Protein AF-A0A3B6IQQ0-F1 (afdb_monomer_lite)

Radius of gyration: 14.76 Å; chains: 1; bounding box: 40×32×35 Å

Structure (mmCIF, N/CA/C/O backbone):
data_AF-A0A3B6IQQ0-F1
#
_entry.id   AF-A0A3B6IQQ0-F1
#
loop_
_atom_site.group_PDB
_atom_site.id
_atom_site.type_symbol
_atom_site.label_atom_id
_atom_site.label_alt_id
_atom_site.label_comp_id
_atom_site.label_asym_id
_atom_site.label_entity_id
_atom_site.label_seq_id
_atom_site.pdbx_PDB_ins_code
_atom_site.Cartn_x
_atom_site.Cartn_y
_atom_site.Cartn_z
_atom_site.occupancy
_atom_site.B_iso_or_equiv
_atom_site.auth_seq_id
_atom_site.auth_comp_id
_atom_site.auth_asym_id
_atom_site.auth_atom_id
_atom_site.pdbx_PDB_model_num
ATOM 1 N N . MET A 1 1 ? -1.168 19.029 -3.832 1.00 46.53 1 MET A N 1
ATOM 2 C CA . MET A 1 1 ? -1.118 17.600 -4.195 1.00 46.53 1 MET A CA 1
ATOM 3 C C . MET A 1 1 ? 0.041 17.045 -3.409 1.00 46.53 1 MET A C 1
ATOM 5 O O . MET A 1 1 ? 1.173 17.385 -3.728 1.00 46.53 1 MET A O 1
ATOM 9 N N . ASP A 1 2 ? -0.247 16.342 -2.320 1.00 59.22 2 ASP A N 1
ATOM 10 C CA . ASP A 1 2 ? 0.800 15.858 -1.425 1.00 59.22 2 ASP A CA 1
ATOM 11 C C . ASP A 1 2 ? 1.405 14.587 -2.019 1.00 59.22 2 ASP A C 1
ATOM 13 O O . ASP A 1 2 ? 0.694 13.655 -2.404 1.00 59.22 2 ASP A O 1
ATOM 17 N N . LEU A 1 3 ? 2.726 14.596 -2.176 1.00 66.06 3 LEU A N 1
ATOM 18 C CA . LEU A 1 3 ? 3.500 13.512 -2.769 1.00 66.06 3 LEU A CA 1
ATOM 19 C C . LEU A 1 3 ? 4.345 12.862 -1.678 1.00 66.06 3 LEU A C 1
ATOM 21 O O . LEU A 1 3 ? 4.943 13.556 -0.854 1.00 66.06 3 LEU A O 1
ATOM 25 N N . ARG A 1 4 ? 4.430 11.530 -1.693 1.00 68.38 4 ARG A N 1
ATOM 26 C CA . ARG A 1 4 ? 5.369 10.789 -0.848 1.00 68.38 4 ARG A CA 1
ATOM 27 C C . ARG A 1 4 ? 6.617 10.470 -1.654 1.00 68.38 4 ARG A C 1
ATOM 29 O O . ARG A 1 4 ? 6.537 9.825 -2.698 1.00 68.38 4 ARG A O 1
ATOM 36 N N . PHE A 1 5 ? 7.765 10.878 -1.128 1.00 65.44 5 PHE A N 1
ATOM 37 C CA . PHE A 1 5 ? 9.070 10.535 -1.675 1.00 65.44 5 PHE A CA 1
ATOM 38 C C . PHE A 1 5 ? 9.649 9.367 -0.894 1.00 65.44 5 PHE A C 1
ATOM 40 O O . PHE A 1 5 ? 9.764 9.429 0.331 1.00 65.44 5 PHE A O 1
ATOM 47 N N . LEU A 1 6 ? 10.038 8.313 -1.601 1.00 61.53 6 LEU A N 1
ATOM 48 C CA . LEU A 1 6 ? 10.853 7.257 -1.026 1.00 61.53 6 LEU A CA 1
ATOM 49 C C . LEU A 1 6 ? 12.193 7.235 -1.743 1.00 61.53 6 LEU A C 1
ATOM 51 O O . LEU A 1 6 ? 12.265 6.972 -2.946 1.00 61.53 6 LEU A O 1
ATOM 55 N N . SER A 1 7 ? 13.254 7.538 -0.994 1.00 53.59 7 SER A N 1
ATOM 56 C CA . SER A 1 7 ? 14.614 7.270 -1.446 1.00 53.59 7 SER A CA 1
ATOM 57 C C . SER A 1 7 ? 14.829 5.765 -1.360 1.00 53.59 7 SER A C 1
ATOM 59 O O . SER A 1 7 ? 14.761 5.168 -0.285 1.00 53.59 7 SER A O 1
ATOM 61 N N . TYR A 1 8 ? 15.036 5.146 -2.515 1.00 58.50 8 TYR A N 1
ATOM 62 C CA . TYR A 1 8 ? 15.423 3.751 -2.608 1.00 58.50 8 TYR A CA 1
ATOM 63 C C . TYR A 1 8 ? 16.684 3.669 -3.452 1.00 58.50 8 TYR A C 1
ATOM 65 O O . TYR A 1 8 ? 16.770 4.275 -4.520 1.00 58.50 8 TYR A O 1
ATOM 73 N N . HIS A 1 9 ? 17.591 2.776 -3.064 1.00 60.19 9 HIS A N 1
ATOM 74 C CA . HIS A 1 9 ? 18.460 2.133 -4.037 1.00 60.19 9 HIS A CA 1
ATOM 75 C C . HIS A 1 9 ? 17.586 1.271 -4.952 1.00 60.19 9 HIS A C 1
ATOM 77 O O . HIS A 1 9 ? 17.312 0.110 -4.652 1.00 60.19 9 HIS A O 1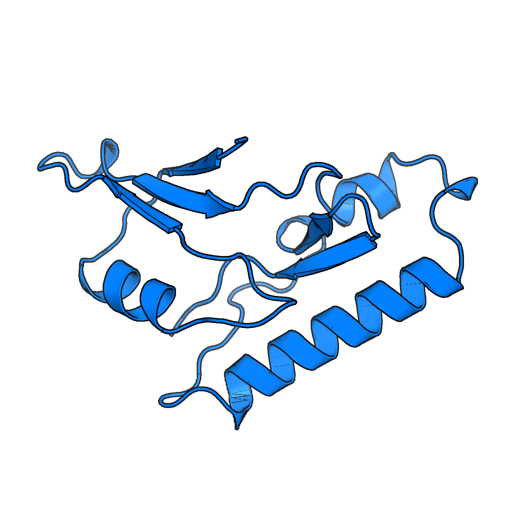
ATOM 83 N N . TYR A 1 10 ? 17.071 1.851 -6.036 1.00 68.88 10 TYR A N 1
ATOM 84 C CA . TYR A 1 10 ? 16.247 1.113 -6.985 1.00 68.88 10 TYR A CA 1
ATOM 85 C C . TYR A 1 10 ? 17.007 0.834 -8.288 1.00 68.88 10 TYR A C 1
ATOM 87 O O . TYR A 1 10 ? 17.719 1.684 -8.841 1.00 68.88 10 TYR A O 1
ATOM 95 N N . SER A 1 11 ? 16.855 -0.396 -8.778 1.00 70.50 11 SER A N 1
ATOM 96 C CA . SER A 1 11 ? 17.284 -0.787 -10.118 1.00 70.50 11 SER A CA 1
ATOM 97 C C . SER A 1 11 ? 1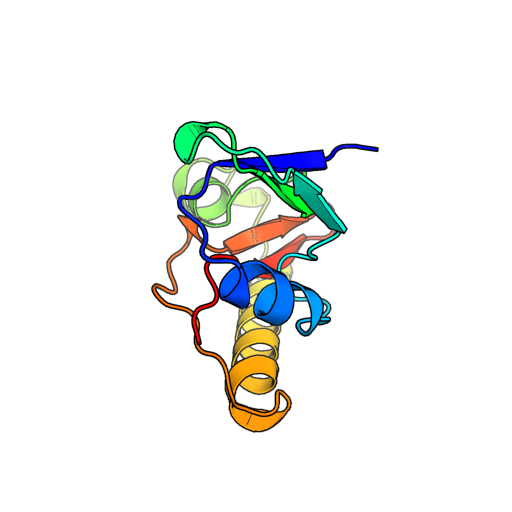6.296 -0.237 -11.158 1.00 70.50 11 SER A C 1
ATOM 99 O O . SER A 1 11 ? 15.123 -0.038 -10.836 1.00 70.50 11 SER A O 1
ATOM 101 N N . PRO A 1 12 ? 16.704 -0.023 -12.421 1.00 73.25 12 PRO A N 1
ATOM 102 C CA . PRO A 1 12 ? 15.776 0.382 -13.481 1.00 73.25 12 PRO A CA 1
ATOM 103 C C . PRO A 1 12 ? 14.558 -0.547 -13.627 1.00 73.25 12 PRO A C 1
ATOM 105 O O . PRO A 1 12 ? 13.473 -0.081 -13.963 1.00 73.25 12 PRO A O 1
ATOM 108 N N . LEU A 1 13 ? 14.720 -1.841 -13.322 1.00 81.50 13 LEU A N 1
ATOM 109 C CA . LEU A 1 13 ? 13.633 -2.825 -13.337 1.00 81.50 13 LEU A CA 1
ATOM 110 C C . LEU A 1 13 ? 12.546 -2.502 -12.304 1.00 81.50 13 LEU A C 1
ATOM 112 O O . LEU A 1 13 ? 11.367 -2.581 -12.629 1.00 81.50 13 LEU A O 1
ATOM 116 N N . LYS A 1 14 ? 12.925 -2.014 -11.114 1.00 84.88 14 LYS A N 1
ATOM 117 C CA . LYS A 1 14 ? 11.966 -1.650 -10.060 1.00 84.88 14 LYS A CA 1
ATOM 118 C C . LYS A 1 14 ? 11.005 -0.538 -10.498 1.00 84.88 14 LYS A C 1
ATOM 120 O O . LYS A 1 14 ? 9.846 -0.567 -10.109 1.00 84.88 14 LYS A O 1
ATOM 125 N N . VAL A 1 15 ? 11.437 0.410 -11.336 1.00 88.31 15 VAL A N 1
ATOM 126 C CA . VAL A 1 15 ? 10.538 1.447 -11.890 1.00 88.31 15 VAL A CA 1
ATOM 127 C C . VAL A 1 15 ? 9.485 0.822 -12.803 1.00 88.31 15 VAL A C 1
ATOM 129 O O . VAL A 1 15 ? 8.302 1.135 -12.689 1.00 88.31 15 VAL A O 1
ATOM 132 N N . ILE A 1 16 ? 9.914 -0.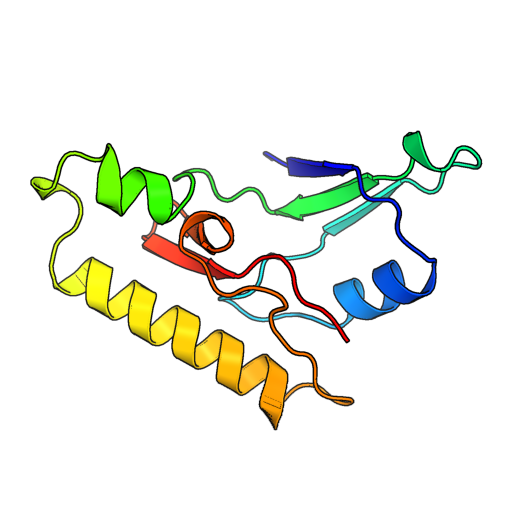076 -13.695 1.00 88.69 16 ILE A N 1
ATOM 133 C CA . ILE A 1 16 ? 9.021 -0.775 -14.627 1.00 88.69 16 ILE A CA 1
ATOM 134 C C . ILE A 1 16 ? 8.012 -1.616 -13.845 1.00 88.69 16 ILE A C 1
ATOM 136 O O . ILE A 1 16 ? 6.829 -1.599 -14.166 1.00 88.69 16 ILE A O 1
ATOM 140 N N . ASP A 1 17 ? 8.460 -2.307 -12.803 1.00 90.19 17 ASP A N 1
ATOM 141 C CA . ASP A 1 17 ? 7.599 -3.122 -11.954 1.00 90.19 17 ASP A CA 1
ATOM 142 C C . ASP A 1 17 ? 6.550 -2.292 -11.213 1.00 90.19 17 ASP A C 1
ATOM 144 O O . ASP A 1 17 ? 5.361 -2.593 -11.304 1.00 90.19 17 ASP A O 1
ATOM 148 N N . MET A 1 18 ? 6.956 -1.196 -10.566 1.00 90.62 18 MET A N 1
ATOM 149 C CA . MET A 1 18 ? 6.023 -0.309 -9.861 1.00 90.62 18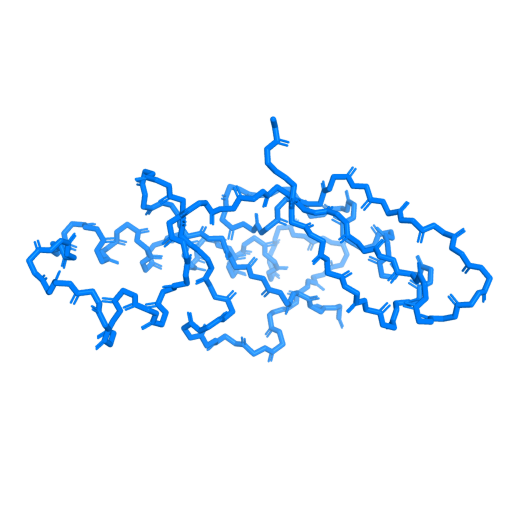 MET A CA 1
ATOM 150 C C . MET A 1 18 ? 4.996 0.325 -10.806 1.00 90.62 18 MET A C 1
ATOM 152 O O . MET A 1 18 ? 3.823 0.425 -10.455 1.00 90.62 18 MET A O 1
ATOM 156 N N . ALA A 1 19 ? 5.396 0.684 -12.030 1.00 90.94 19 ALA A N 1
ATOM 157 C CA . ALA A 1 19 ? 4.495 1.255 -13.033 1.00 90.94 19 ALA A CA 1
ATOM 158 C C . ALA A 1 19 ? 3.394 0.285 -13.505 1.00 90.94 19 ALA A C 1
ATOM 160 O O . ALA A 1 19 ? 2.398 0.714 -14.087 1.00 90.94 19 ALA A O 1
ATOM 161 N N . ARG A 1 20 ? 3.559 -1.022 -13.272 1.00 91.62 20 ARG A N 1
ATOM 162 C CA . ARG A 1 20 ? 2.592 -2.056 -13.675 1.00 91.62 20 ARG A CA 1
ATOM 163 C C . ARG A 1 20 ? 1.539 -2.326 -12.607 1.00 91.62 20 ARG A C 1
ATOM 165 O O . ARG A 1 20 ? 0.507 -2.920 -12.917 1.00 91.62 20 ARG A O 1
ATOM 172 N N . LEU A 1 21 ? 1.793 -1.907 -11.370 1.00 92.88 21 LEU A N 1
ATOM 173 C CA . LEU A 1 21 ? 0.891 -2.108 -10.247 1.00 92.88 21 LEU A CA 1
ATOM 174 C C . LEU A 1 21 ? -0.146 -0.987 -10.206 1.00 92.88 21 LEU A C 1
ATOM 176 O O . LEU A 1 21 ? 0.171 0.179 -9.988 1.00 92.88 21 LEU A O 1
ATOM 180 N N . ASN A 1 22 ? -1.413 -1.350 -10.387 1.00 92.81 22 ASN A N 1
ATOM 181 C CA . ASN A 1 22 ? -2.531 -0.421 -10.295 1.00 92.81 22 ASN A CA 1
ATOM 182 C C . ASN A 1 22 ? -3.714 -1.103 -9.603 1.00 92.81 22 ASN A C 1
ATOM 184 O O . ASN A 1 22 ? -4.494 -1.815 -10.233 1.00 92.81 22 ASN A O 1
ATOM 188 N N . HIS A 1 23 ? -3.825 -0.897 -8.292 1.00 96.00 23 HIS A N 1
ATOM 189 C CA . HIS A 1 23 ? -4.886 -1.466 -7.470 1.00 96.00 23 HIS A CA 1
ATOM 190 C C . HIS A 1 23 ? -5.246 -0.511 -6.326 1.00 96.00 23 HIS A C 1
ATOM 192 O O . HIS A 1 23 ? -4.375 0.145 -5.756 1.00 96.00 23 HIS A O 1
ATOM 198 N N . GLU A 1 24 ? -6.527 -0.459 -5.946 1.00 95.56 24 GLU A N 1
ATOM 199 C CA . GLU A 1 24 ? -7.030 0.466 -4.917 1.00 95.56 24 GLU A CA 1
ATOM 200 C C . GLU A 1 24 ? -6.321 0.311 -3.559 1.00 95.56 24 GLU A C 1
ATOM 202 O O . GLU A 1 24 ? -6.169 1.292 -2.835 1.00 95.56 24 GLU A O 1
ATOM 207 N N . ASN A 1 25 ? -5.836 -0.894 -3.243 1.00 96.44 25 ASN A N 1
ATOM 208 C CA . ASN A 1 25 ? -5.156 -1.226 -1.987 1.00 96.44 25 ASN A CA 1
ATOM 209 C C . ASN A 1 25 ? -3.626 -1.378 -2.086 1.00 96.44 25 ASN A C 1
ATOM 211 O O . ASN A 1 25 ? -3.005 -1.906 -1.164 1.00 96.44 25 ASN A O 1
ATOM 215 N N . ILE A 1 26 ? -3.017 -0.938 -3.188 1.00 94.56 26 ILE A N 1
ATOM 216 C CA . ILE A 1 26 ? -1.557 -0.854 -3.357 1.00 94.56 26 ILE A CA 1
ATOM 217 C C . ILE A 1 26 ? -1.156 0.625 -3.407 1.00 94.56 26 ILE A C 1
ATOM 219 O O . ILE A 1 26 ? -1.915 1.460 -3.910 1.00 94.56 26 ILE A O 1
ATOM 223 N N . ALA A 1 27 ? 0.013 0.965 -2.859 1.00 92.50 27 ALA A N 1
ATOM 224 C CA . ALA A 1 27 ? 0.584 2.302 -2.986 1.00 92.50 27 ALA A CA 1
ATOM 225 C C . ALA A 1 27 ? 0.742 2.675 -4.470 1.00 92.50 27 ALA A C 1
ATOM 227 O O . ALA A 1 27 ? 1.396 1.974 -5.240 1.00 92.50 27 ALA A O 1
ATOM 228 N N . LYS A 1 28 ? 0.112 3.777 -4.886 1.00 91.62 28 LYS A N 1
ATOM 229 C CA . LYS A 1 28 ? 0.072 4.168 -6.295 1.00 91.62 28 LYS A CA 1
ATOM 230 C C . LYS A 1 28 ? 1.366 4.872 -6.680 1.00 91.62 28 LYS A C 1
ATOM 232 O O . LYS A 1 28 ? 1.626 5.977 -6.208 1.00 91.62 28 LYS A O 1
ATOM 237 N N . PHE A 1 29 ? 2.154 4.234 -7.538 1.00 92.38 29 PHE A N 1
ATOM 238 C CA . PHE A 1 29 ? 3.323 4.847 -8.159 1.00 92.38 29 PHE A CA 1
ATOM 239 C C . PHE A 1 29 ? 2.889 5.987 -9.092 1.00 92.38 29 PHE A C 1
ATOM 241 O O . PHE A 1 29 ? 1.937 5.837 -9.860 1.00 92.38 29 PHE A O 1
ATOM 248 N N . LEU A 1 30 ? 3.568 7.129 -8.997 1.00 92.19 30 LEU A N 1
ATOM 249 C CA . LEU A 1 30 ? 3.282 8.325 -9.791 1.00 92.19 30 LEU A CA 1
ATOM 250 C C . LEU A 1 30 ? 4.435 8.655 -10.732 1.00 92.19 30 LEU A C 1
ATOM 252 O O . LEU A 1 30 ? 4.203 8.867 -11.919 1.00 92.19 30 LEU A O 1
ATOM 256 N N . ASP A 1 31 ? 5.658 8.709 -10.203 1.00 91.00 31 ASP A N 1
ATOM 257 C CA . ASP A 1 31 ? 6.834 9.118 -10.970 1.00 91.00 31 ASP A CA 1
ATOM 258 C C . ASP A 1 31 ? 8.140 8.666 -10.299 1.00 91.00 31 ASP A C 1
ATOM 260 O O . ASP A 1 31 ? 8.144 8.092 -9.209 1.00 91.00 31 ASP A O 1
ATOM 264 N N . TYR A 1 32 ? 9.273 8.934 -10.937 1.00 91.06 32 TYR A N 1
ATOM 265 C CA . TYR A 1 32 ? 10.601 8.631 -10.433 1.00 91.06 32 TYR A CA 1
ATOM 266 C C . TYR A 1 32 ? 11.615 9.707 -10.838 1.00 91.06 32 TYR A C 1
ATOM 268 O O . TYR A 1 32 ? 11.601 10.234 -11.946 1.00 91.06 32 TYR A O 1
ATOM 276 N N . CYS A 1 33 ? 12.560 9.991 -9.945 1.00 87.69 33 CYS A N 1
ATOM 277 C CA . CYS A 1 33 ? 13.716 10.829 -10.246 1.00 87.69 33 CYS A CA 1
ATOM 278 C C . CYS A 1 33 ? 14.896 9.948 -10.658 1.00 87.69 33 CYS A C 1
ATOM 280 O O . CYS A 1 33 ? 15.388 9.153 -9.846 1.00 87.69 33 CYS A O 1
ATOM 282 N N . ARG A 1 34 ? 15.349 10.088 -11.910 1.00 81.56 34 ARG A N 1
ATOM 283 C CA . ARG A 1 34 ? 16.496 9.360 -12.465 1.00 81.56 34 ARG A CA 1
ATOM 284 C C . ARG A 1 34 ? 17.764 10.198 -12.339 1.00 81.56 34 ARG A C 1
ATOM 286 O O . ARG A 1 34 ? 18.118 10.912 -13.269 1.00 81.56 34 ARG A O 1
ATOM 293 N N . GLU A 1 35 ? 18.462 10.034 -11.223 1.00 81.69 35 GLU A N 1
ATOM 294 C CA . GLU A 1 35 ? 19.802 10.589 -11.043 1.00 81.69 35 GLU A CA 1
ATOM 295 C C . GLU A 1 35 ? 20.917 9.550 -11.198 1.00 81.69 35 GLU A C 1
ATOM 297 O O . GLU A 1 35 ? 20.730 8.334 -11.019 1.00 81.69 35 GLU A O 1
ATOM 302 N N . SER A 1 36 ? 22.084 10.064 -11.588 1.00 77.88 36 SER A N 1
ATOM 303 C CA . SER A 1 36 ? 23.314 9.283 -11.764 1.00 77.88 36 SER A CA 1
ATOM 304 C C . SER A 1 36 ? 23.823 8.734 -10.432 1.00 77.88 36 SER A C 1
ATOM 306 O O . SER A 1 36 ? 24.193 7.560 -10.350 1.00 77.88 36 SER A O 1
ATOM 308 N N . ASP A 1 37 ? 23.751 9.555 -9.386 1.00 80.56 37 ASP A N 1
ATOM 309 C CA . ASP A 1 37 ? 24.005 9.155 -8.012 1.00 80.56 37 ASP A CA 1
ATOM 310 C C . ASP A 1 37 ? 22.879 8.251 -7.482 1.00 80.56 37 ASP A C 1
ATOM 312 O O . ASP A 1 37 ? 21.690 8.572 -7.555 1.00 80.56 37 ASP A O 1
ATOM 316 N N . LEU A 1 38 ? 23.267 7.103 -6.923 1.00 69.44 38 LEU A N 1
ATOM 317 C CA . LEU A 1 38 ? 22.344 6.093 -6.408 1.00 69.44 38 LEU A CA 1
ATOM 318 C C . LEU A 1 38 ? 21.550 6.578 -5.192 1.00 69.44 38 LEU A C 1
ATOM 320 O O . LEU A 1 38 ? 20.442 6.084 -4.988 1.00 69.44 38 LEU A O 1
ATOM 324 N N . PHE A 1 39 ? 22.090 7.508 -4.400 1.00 70.88 39 PHE A N 1
ATOM 325 C CA . PHE A 1 39 ? 21.400 8.072 -3.232 1.00 70.88 39 PHE A CA 1
ATOM 326 C C . PHE A 1 39 ? 20.389 9.159 -3.612 1.00 70.88 39 PHE A C 1
ATOM 328 O O . PHE A 1 39 ? 19.459 9.440 -2.857 1.00 70.88 39 PHE A O 1
ATOM 335 N N . SER A 1 40 ? 20.525 9.713 -4.816 1.00 77.56 40 SER A N 1
ATOM 336 C CA . SER A 1 40 ? 19.655 10.759 -5.358 1.00 77.56 40 SER A CA 1
ATOM 337 C C . SER A 1 40 ? 18.466 10.201 -6.155 1.00 77.56 40 SER A C 1
ATOM 339 O O . SER A 1 40 ? 17.654 10.950 -6.699 1.00 77.56 40 SER A O 1
ATOM 341 N N . ARG A 1 41 ? 18.328 8.871 -6.217 1.00 82.81 41 ARG A N 1
ATOM 342 C CA . ARG A 1 41 ? 17.204 8.191 -6.866 1.00 82.81 41 ARG A CA 1
ATOM 343 C C . ARG A 1 41 ? 15.989 8.140 -5.948 1.00 82.81 41 ARG A C 1
ATOM 345 O O . ARG A 1 41 ? 16.045 7.633 -4.831 1.00 82.81 41 ARG A O 1
ATOM 352 N N . ILE A 1 42 ? 14.860 8.629 -6.455 1.00 86.06 42 ILE A N 1
ATOM 353 C CA . ILE A 1 42 ? 13.607 8.721 -5.697 1.00 86.06 42 ILE A CA 1
ATOM 354 C C . ILE A 1 42 ? 12.468 8.078 -6.485 1.00 86.06 42 ILE A C 1
ATOM 356 O O . ILE A 1 42 ? 12.366 8.280 -7.694 1.00 86.06 42 ILE A O 1
ATOM 360 N N . LEU A 1 43 ? 11.618 7.315 -5.799 1.00 87.81 43 LEU A N 1
ATOM 361 C CA . LEU A 1 43 ? 10.309 6.903 -6.300 1.00 87.81 43 LEU A CA 1
ATOM 362 C C . LEU A 1 43 ? 9.238 7.781 -5.648 1.00 87.81 43 LEU A C 1
ATOM 364 O O . LEU A 1 43 ? 9.290 8.053 -4.445 1.00 87.81 43 LEU A O 1
ATOM 368 N N . VAL A 1 44 ? 8.281 8.224 -6.452 1.00 90.06 44 VAL A N 1
ATOM 369 C CA . VAL A 1 44 ? 7.198 9.114 -6.046 1.00 90.06 44 VAL A CA 1
ATOM 370 C C . VAL A 1 44 ? 5.900 8.325 -6.032 1.00 90.06 44 VAL A C 1
ATOM 372 O O . VAL A 1 44 ? 5.520 7.713 -7.032 1.00 90.06 44 VAL A O 1
ATOM 375 N N . PHE A 1 45 ? 5.208 8.367 -4.899 1.00 90.12 45 PHE A N 1
ATOM 376 C CA . PHE A 1 45 ? 3.926 7.705 -4.696 1.00 90.12 45 PHE A CA 1
ATOM 377 C C . PHE A 1 45 ? 2.857 8.706 -4.263 1.00 90.12 45 PHE A C 1
ATOM 379 O O . PHE A 1 45 ? 3.154 9.768 -3.706 1.00 90.12 45 PHE A O 1
ATOM 386 N N . GLU A 1 46 ? 1.599 8.341 -4.490 1.00 90.12 46 GLU A N 1
ATOM 387 C CA . GLU A 1 46 ? 0.458 9.037 -3.901 1.00 90.12 46 GLU A CA 1
ATOM 388 C C . GLU A 1 46 ? 0.554 9.002 -2.368 1.00 90.12 46 GLU A C 1
ATOM 390 O O . GLU A 1 46 ? 0.814 7.952 -1.771 1.00 90.12 46 GLU A O 1
ATOM 395 N N . TYR A 1 47 ? 0.373 10.159 -1.728 1.00 86.12 47 TYR A N 1
ATOM 396 C CA . TYR A 1 47 ? 0.439 10.272 -0.276 1.00 86.12 47 TYR A CA 1
ATOM 397 C C . TYR A 1 47 ? -0.858 9.785 0.380 1.00 86.12 47 TYR A C 1
ATOM 399 O O . TYR A 1 47 ? -1.957 10.185 0.003 1.00 86.12 47 TYR A O 1
ATOM 407 N N . ALA A 1 48 ? -0.719 8.936 1.396 1.00 88.25 48 ALA A N 1
ATOM 408 C CA . ALA A 1 48 ? -1.809 8.508 2.259 1.00 88.25 48 ALA A CA 1
ATOM 409 C C . ALA A 1 48 ? -1.706 9.271 3.589 1.00 88.25 48 ALA A C 1
ATOM 411 O O . ALA A 1 48 ? -0.840 8.986 4.416 1.00 88.25 48 ALA A O 1
ATOM 412 N N . SER A 1 49 ? -2.569 10.273 3.757 1.00 86.31 49 SER A N 1
ATOM 413 C CA . SER A 1 49 ? -2.474 11.302 4.802 1.00 86.31 49 SER A CA 1
ATOM 414 C C . SER A 1 49 ? -2.797 10.838 6.218 1.00 86.31 49 SER A C 1
ATOM 416 O O . SER A 1 49 ? -2.468 11.537 7.171 1.00 86.31 49 SER A O 1
ATOM 418 N N . ASN A 1 50 ? -3.386 9.654 6.389 1.00 90.06 50 ASN A N 1
ATOM 419 C CA . ASN A 1 50 ? -3.785 9.142 7.698 1.00 90.06 50 ASN A CA 1
ATOM 420 C C . ASN A 1 50 ? -2.710 8.226 8.314 1.00 90.06 50 ASN A C 1
ATOM 422 O O . ASN A 1 50 ? -3.027 7.381 9.143 1.00 90.06 50 ASN A O 1
ATOM 426 N N . GLY A 1 51 ? -1.446 8.359 7.905 1.00 89.94 51 GLY A N 1
ATOM 427 C CA . GLY A 1 51 ? -0.328 7.630 8.504 1.00 89.94 51 GLY A CA 1
ATOM 428 C C . GLY A 1 51 ? -0.346 6.119 8.247 1.00 89.94 51 GLY A C 1
ATOM 429 O O . GLY A 1 51 ? -0.904 5.625 7.262 1.00 89.94 51 GLY A O 1
ATOM 430 N N . THR A 1 52 ? 0.321 5.373 9.122 1.00 92.06 52 THR A N 1
ATOM 431 C CA . THR A 1 52 ? 0.489 3.916 9.031 1.00 92.06 52 THR A CA 1
ATOM 432 C C . THR A 1 52 ? -0.515 3.178 9.907 1.00 92.06 52 THR A C 1
ATOM 434 O O . THR A 1 52 ? -0.930 3.650 10.965 1.00 92.06 52 THR A O 1
ATOM 437 N N . LEU A 1 53 ? -0.863 1.950 9.523 1.00 92.19 53 LEU A N 1
ATOM 438 C CA . LEU A 1 53 ? -1.686 1.068 10.345 1.00 92.19 53 LEU A CA 1
ATOM 439 C C . LEU A 1 53 ? -1.042 0.825 11.722 1.00 92.19 53 LEU A C 1
ATOM 441 O O . LEU A 1 53 ? -1.755 0.695 12.713 1.00 92.19 53 LEU A O 1
ATOM 445 N N . TYR A 1 54 ? 0.290 0.806 11.806 1.00 91.94 54 TYR A N 1
ATOM 446 C CA . TYR A 1 54 ? 1.011 0.703 13.074 1.00 91.94 54 TYR A CA 1
ATOM 447 C C . TYR A 1 54 ? 0.651 1.843 14.034 1.00 91.94 54 TYR A C 1
ATOM 449 O O . TYR A 1 54 ? 0.332 1.572 15.192 1.00 91.94 54 TYR A O 1
ATOM 457 N N . GLU A 1 55 ? 0.640 3.089 13.555 1.00 89.12 55 GLU A N 1
ATOM 458 C CA . GLU A 1 55 ? 0.277 4.259 14.361 1.00 89.12 55 GLU A CA 1
ATOM 459 C C . GLU A 1 55 ? -1.167 4.164 14.861 1.00 89.12 55 GLU A C 1
ATOM 461 O O . GLU A 1 55 ? -1.413 4.364 16.049 1.00 89.12 55 GLU A O 1
ATOM 466 N N . HIS A 1 56 ? -2.106 3.751 14.004 1.00 87.88 56 HIS A N 1
ATOM 467 C CA . HIS A 1 56 ? -3.509 3.544 14.397 1.00 87.88 56 HIS A CA 1
ATOM 468 C C . HIS A 1 56 ? -3.690 2.447 15.449 1.00 87.88 56 HIS A C 1
ATOM 470 O O . HIS A 1 56 ? -4.580 2.547 16.291 1.00 87.88 56 HIS A O 1
ATOM 476 N N . LEU A 1 57 ? -2.868 1.396 15.410 1.00 87.44 57 LEU A N 1
ATOM 477 C CA . LEU A 1 57 ? -2.961 0.277 16.350 1.00 87.44 57 LEU A CA 1
ATOM 478 C C . LEU A 1 57 ? -2.297 0.556 17.708 1.00 87.44 57 LEU A C 1
ATOM 480 O O . LEU A 1 57 ? -2.711 -0.055 18.692 1.00 87.44 57 LEU A O 1
ATOM 484 N N . HIS A 1 58 ? -1.292 1.438 17.770 1.00 85.88 58 HIS A N 1
ATOM 485 C CA . HIS A 1 58 ? -0.472 1.642 18.978 1.00 85.88 58 HIS A CA 1
ATOM 486 C C . HIS A 1 58 ? -0.597 3.032 19.606 1.00 85.88 58 HIS A C 1
ATOM 488 O O . HIS A 1 58 ? -0.452 3.156 20.821 1.00 85.88 58 HIS A O 1
ATOM 494 N N . TYR A 1 59 ? -0.841 4.069 18.804 1.00 79.12 59 TYR A N 1
ATOM 495 C CA . TYR A 1 59 ? -0.832 5.469 19.250 1.00 79.12 59 TYR A CA 1
ATOM 496 C C . TYR A 1 59 ? -2.142 6.207 18.965 1.00 79.12 59 TYR A C 1
ATOM 498 O O . TYR A 1 59 ? -2.379 7.269 19.536 1.00 79.12 59 TYR A O 1
ATOM 506 N N . GLY A 1 60 ? -2.998 5.663 18.098 1.00 66.56 60 GLY A N 1
ATOM 507 C CA . GLY A 1 60 ? -4.322 6.212 17.843 1.00 66.56 60 GLY A CA 1
ATOM 508 C C . GLY A 1 60 ? -5.226 6.105 19.071 1.00 66.56 60 GLY A C 1
ATOM 509 O O . GLY A 1 60 ? -5.157 5.142 19.838 1.00 66.56 60 GLY A O 1
ATOM 510 N N . GLU A 1 61 ? -6.136 7.066 19.239 1.00 64.94 61 GLU A N 1
ATOM 511 C CA . GLU A 1 61 ? -7.264 6.870 20.143 1.00 64.94 61 GLU A CA 1
ATOM 512 C C . GLU A 1 61 ? -8.037 5.639 19.659 1.00 64.94 61 GLU A C 1
ATOM 514 O O . GLU A 1 61 ? -8.642 5.658 18.586 1.00 64.94 61 GLU A O 1
ATOM 519 N N . ALA A 1 62 ? -8.036 4.557 20.441 1.00 56.09 62 ALA A N 1
ATOM 520 C CA . ALA A 1 62 ? -8.694 3.297 20.085 1.00 56.09 62 ALA A CA 1
ATOM 521 C C . ALA A 1 62 ? -10.173 3.475 19.662 1.00 56.09 62 ALA A C 1
ATOM 523 O O . ALA A 1 62 ? -10.708 2.656 18.910 1.00 56.09 62 ALA A O 1
ATOM 524 N N . ALA A 1 63 ? -10.810 4.573 20.092 1.00 57.34 63 ALA A N 1
ATOM 525 C CA . ALA A 1 63 ? -12.150 5.005 19.703 1.00 57.34 63 ALA A CA 1
ATOM 526 C C . ALA A 1 63 ? -12.304 5.314 18.198 1.00 57.34 63 ALA A C 1
ATOM 528 O O . ALA A 1 63 ? -13.388 5.134 17.643 1.00 57.34 63 ALA A O 1
ATOM 529 N N . GLN A 1 64 ? -11.235 5.721 17.506 1.00 65.75 64 GLN A N 1
ATOM 530 C CA . GLN A 1 64 ? -11.270 6.020 16.072 1.00 65.75 64 GLN A CA 1
ATOM 531 C C . GLN A 1 64 ? -11.182 4.759 15.198 1.00 65.75 64 GLN A C 1
ATOM 533 O O . GLN A 1 64 ? -11.499 4.809 14.009 1.00 65.75 64 GLN A O 1
ATOM 538 N N . PHE A 1 65 ? -10.830 3.598 15.753 1.00 77.69 65 PHE A N 1
ATOM 539 C CA . PHE A 1 65 ? -10.657 2.360 14.990 1.00 77.69 65 PHE A CA 1
ATOM 540 C C . PHE A 1 65 ? -11.805 1.374 15.234 1.00 77.69 65 PHE A C 1
ATOM 542 O O . PHE A 1 65 ? -11.625 0.284 15.791 1.00 77.69 65 PHE A O 1
ATOM 549 N N . SER A 1 66 ? -13.010 1.786 14.819 1.00 86.81 66 SER A N 1
ATOM 550 C CA . SER A 1 66 ? -14.225 0.973 14.916 1.00 86.81 66 SER A CA 1
ATOM 551 C C . SER A 1 66 ? -14.062 -0.385 14.227 1.00 86.81 66 SER A C 1
ATOM 553 O O . SER A 1 66 ? -13.259 -0.550 13.304 1.00 86.81 66 SER A O 1
ATOM 555 N N . TRP A 1 67 ? -14.866 -1.367 14.639 1.00 89.38 67 TRP A N 1
ATOM 556 C CA . TRP A 1 67 ? -14.850 -2.698 14.025 1.00 89.38 67 TRP A CA 1
ATOM 557 C C . TRP A 1 67 ? -15.046 -2.649 12.504 1.00 89.38 67 TRP A C 1
ATOM 559 O O . TRP A 1 67 ? -14.358 -3.344 11.760 1.00 89.38 67 TRP A O 1
ATOM 569 N N . LEU A 1 68 ? -15.917 -1.755 12.029 1.00 91.88 68 LEU A N 1
ATOM 570 C CA . LEU A 1 68 ? -16.154 -1.558 10.602 1.00 91.88 68 LEU A CA 1
ATOM 571 C C . LEU A 1 68 ? -14.884 -1.111 9.858 1.00 91.88 68 LEU A C 1
ATOM 573 O O . LEU A 1 68 ? -14.578 -1.649 8.795 1.00 91.88 68 LEU A O 1
ATOM 577 N N . ARG A 1 69 ? -14.112 -0.173 10.427 1.00 91.94 69 ARG A N 1
ATOM 578 C CA . ARG A 1 69 ? -12.838 0.291 9.847 1.00 91.94 69 ARG A CA 1
ATOM 579 C C . ARG A 1 69 ? -11.793 -0.825 9.829 1.00 91.94 69 ARG A C 1
ATOM 581 O O . ARG A 1 69 ? -11.148 -1.032 8.804 1.00 91.94 69 ARG A O 1
ATOM 588 N N . ARG A 1 70 ? -11.693 -1.606 10.912 1.00 91.69 70 ARG A N 1
ATOM 589 C CA . ARG A 1 70 ? -10.812 -2.788 10.984 1.00 91.69 70 ARG A CA 1
ATOM 590 C C . ARG A 1 70 ? -11.133 -3.792 9.883 1.00 91.69 70 ARG A C 1
ATOM 592 O O . ARG A 1 70 ? -10.227 -4.250 9.192 1.00 91.69 70 ARG A O 1
ATOM 599 N N . MET A 1 71 ? -12.418 -4.084 9.680 1.00 95.88 71 MET A N 1
ATOM 600 C CA . MET A 1 71 ? -12.845 -5.004 8.632 1.00 95.88 71 MET A CA 1
ATOM 601 C C . MET A 1 71 ? -12.575 -4.464 7.229 1.00 95.88 71 MET A C 1
ATOM 603 O O . MET A 1 71 ? -12.080 -5.214 6.389 1.00 95.88 71 MET A O 1
ATOM 607 N N . LYS A 1 72 ? -12.825 -3.169 6.978 1.00 95.88 72 LYS A N 1
ATOM 608 C CA . LYS A 1 72 ? -12.476 -2.518 5.703 1.00 95.88 72 LYS A CA 1
ATOM 609 C C . LYS A 1 72 ? -10.985 -2.686 5.393 1.00 95.88 72 LYS A C 1
ATOM 611 O O . LYS A 1 72 ? -10.630 -3.055 4.275 1.00 95.88 72 LYS A O 1
ATOM 616 N N . ILE A 1 73 ? -10.127 -2.484 6.391 1.00 95.06 73 ILE A N 1
ATOM 617 C CA . ILE A 1 73 ? -8.674 -2.607 6.248 1.00 95.06 73 ILE A CA 1
ATOM 618 C C . ILE A 1 73 ? -8.247 -4.058 6.011 1.00 95.06 73 ILE A C 1
ATOM 620 O O . ILE A 1 73 ? -7.515 -4.326 5.062 1.00 95.06 73 ILE A O 1
ATOM 624 N N . ALA A 1 74 ? -8.746 -5.011 6.800 1.00 96.50 74 ALA A N 1
ATOM 625 C CA . ALA A 1 74 ? -8.424 -6.427 6.615 1.00 96.50 74 ALA A CA 1
ATOM 626 C C . ALA A 1 74 ? -8.826 -6.933 5.216 1.00 96.50 74 ALA A C 1
ATOM 628 O O . ALA A 1 74 ? -8.042 -7.602 4.544 1.00 96.50 74 ALA A O 1
ATOM 629 N N . ILE A 1 75 ? -10.020 -6.557 4.745 1.00 98.25 75 ILE A N 1
ATOM 630 C CA . ILE A 1 75 ? -10.500 -6.905 3.402 1.00 98.25 75 ILE A CA 1
ATOM 631 C C . ILE A 1 75 ? -9.630 -6.248 2.325 1.00 98.25 75 ILE A C 1
ATOM 633 O O . ILE A 1 75 ? -9.277 -6.908 1.351 1.00 98.25 75 ILE A O 1
ATOM 637 N N . GLY A 1 76 ? -9.261 -4.975 2.487 1.00 97.81 76 GLY A N 1
ATOM 638 C CA . GLY A 1 76 ? -8.401 -4.280 1.528 1.00 97.81 76 GLY A CA 1
ATOM 639 C C . GLY A 1 76 ? -7.006 -4.904 1.410 1.00 97.81 76 GLY A C 1
ATOM 640 O O . GLY A 1 76 ? -6.506 -5.076 0.301 1.00 97.81 76 GLY A O 1
ATOM 641 N N . ILE A 1 77 ? -6.409 -5.334 2.526 1.00 96.94 77 ILE A N 1
ATOM 642 C CA . ILE A 1 77 ? -5.137 -6.079 2.517 1.00 96.94 77 ILE A CA 1
ATOM 643 C C . ILE A 1 77 ? -5.310 -7.439 1.820 1.00 96.94 77 ILE A C 1
ATOM 645 O O . ILE A 1 77 ? -4.484 -7.835 1.005 1.00 96.94 77 ILE A O 1
ATOM 649 N N . ALA A 1 78 ? -6.404 -8.160 2.074 1.00 97.50 78 ALA A N 1
ATOM 650 C CA . ALA A 1 78 ? -6.662 -9.424 1.383 1.00 97.50 78 ALA A CA 1
ATOM 651 C C . ALA A 1 78 ? -6.834 -9.233 -0.138 1.00 97.50 78 ALA A C 1
ATOM 653 O O . ALA A 1 78 ? -6.333 -10.037 -0.927 1.00 97.50 78 ALA A O 1
ATOM 654 N N . LYS A 1 79 ? -7.503 -8.151 -0.561 1.00 97.88 79 LYS A N 1
ATOM 655 C CA . LYS A 1 79 ? -7.637 -7.785 -1.978 1.00 97.88 79 LYS A CA 1
ATOM 656 C C . LYS A 1 79 ? -6.286 -7.474 -2.618 1.00 97.88 79 LYS A C 1
ATOM 658 O O . LYS A 1 79 ? -6.034 -7.958 -3.717 1.00 97.88 79 LYS A O 1
ATOM 663 N N . SER A 1 80 ? -5.418 -6.712 -1.944 1.00 95.94 80 SER A N 1
ATOM 664 C CA . SER A 1 80 ? -4.087 -6.403 -2.478 1.00 95.94 80 SER A CA 1
ATOM 665 C C . SER A 1 80 ? -3.252 -7.670 -2.669 1.00 95.94 80 SER A C 1
ATOM 667 O O . SER A 1 80 ? -2.686 -7.863 -3.741 1.00 95.94 80 SER A O 1
ATOM 669 N N . LEU A 1 81 ? -3.260 -8.586 -1.696 1.00 95.69 81 LEU A N 1
ATOM 670 C CA . LEU A 1 81 ? -2.578 -9.879 -1.808 1.00 95.69 81 LEU A CA 1
ATOM 671 C C . LEU A 1 81 ? -3.117 -10.719 -2.970 1.00 95.69 81 LEU A C 1
ATOM 673 O O . LEU A 1 81 ? -2.339 -11.281 -3.738 1.00 95.69 81 LEU A O 1
ATOM 677 N N . ARG A 1 82 ? -4.443 -10.786 -3.138 1.00 96.81 82 ARG A N 1
ATOM 678 C CA . ARG A 1 82 ? -5.051 -11.497 -4.271 1.00 96.81 82 ARG A CA 1
ATOM 679 C C . ARG A 1 82 ? -4.613 -10.892 -5.603 1.00 96.81 82 ARG A C 1
ATOM 681 O O . ARG A 1 82 ? -4.218 -11.639 -6.498 1.00 96.81 82 ARG A O 1
ATOM 688 N N . TYR A 1 83 ? -4.657 -9.567 -5.718 1.00 96.88 83 TYR A N 1
ATOM 689 C CA . TYR A 1 83 ? -4.236 -8.855 -6.919 1.00 96.88 83 TYR A CA 1
ATOM 690 C C . TYR A 1 83 ? -2.782 -9.185 -7.281 1.00 96.88 83 TYR A C 1
ATOM 692 O O . TYR A 1 83 ? -2.506 -9.632 -8.395 1.00 96.88 83 TYR A O 1
ATOM 700 N N . LEU A 1 84 ? -1.865 -9.055 -6.319 1.00 95.00 84 LEU A N 1
ATOM 701 C CA . LEU A 1 84 ? -0.445 -9.334 -6.529 1.00 95.00 84 LEU A CA 1
ATOM 702 C C . LEU A 1 84 ? -0.197 -10.803 -6.908 1.00 95.00 84 LEU A C 1
ATOM 704 O O . LEU A 1 84 ? 0.485 -11.071 -7.893 1.00 95.00 84 LEU A O 1
ATOM 708 N N . HIS A 1 85 ? -0.803 -11.759 -6.205 1.00 95.12 85 HIS A N 1
ATOM 709 C CA . HIS A 1 85 ? -0.521 -13.180 -6.432 1.00 95.12 85 HIS A CA 1
ATOM 710 C C . HIS A 1 85 ? -1.213 -13.777 -7.664 1.00 95.12 85 HIS A C 1
ATOM 712 O O . HIS A 1 85 ? -0.721 -14.760 -8.215 1.00 95.12 85 HIS A O 1
ATOM 718 N N . THR A 1 86 ? -2.376 -13.254 -8.066 1.00 95.31 86 THR A N 1
ATOM 719 C CA . THR A 1 86 ? -3.243 -13.944 -9.043 1.00 95.31 86 THR A CA 1
ATOM 720 C C . THR A 1 86 ? -3.630 -13.107 -10.256 1.00 95.31 86 THR A C 1
ATOM 722 O O . THR A 1 86 ? -3.905 -13.671 -11.316 1.00 95.31 86 THR A O 1
ATOM 725 N N . GLU A 1 87 ? -3.642 -11.779 -10.129 1.00 94.38 87 GLU A N 1
ATOM 726 C CA . GLU A 1 87 ? -4.123 -10.874 -11.180 1.00 94.38 87 GLU A CA 1
ATOM 727 C C . GLU A 1 87 ? -2.954 -10.181 -11.901 1.00 94.38 87 GLU A C 1
ATOM 729 O O . GLU A 1 87 ? -3.039 -9.905 -13.099 1.00 94.38 87 GLU A O 1
ATOM 734 N N . SER A 1 88 ? -1.831 -9.961 -11.210 1.00 91.88 88 SER A N 1
ATOM 735 C CA . SER A 1 88 ? -0.604 -9.440 -11.812 1.00 91.88 88 SER A CA 1
ATOM 736 C C . SER A 1 88 ? 0.198 -10.541 -12.528 1.00 91.88 88 SER A C 1
ATOM 738 O O . SER A 1 88 ? 0.260 -11.689 -12.084 1.00 91.88 88 SER A O 1
ATOM 740 N N . ARG A 1 89 ? 0.772 -10.218 -13.696 1.00 89.81 89 ARG A N 1
ATOM 741 C CA . ARG A 1 89 ? 1.553 -11.167 -14.510 1.00 89.81 89 ARG A CA 1
ATOM 742 C C . ARG A 1 89 ? 2.847 -10.541 -14.996 1.00 89.81 89 ARG A C 1
ATOM 744 O O . ARG A 1 89 ? 2.763 -9.646 -15.835 1.00 89.81 89 ARG A O 1
ATOM 751 N N . PRO A 1 90 ? 4.023 -11.014 -14.562 1.00 91.06 90 PRO A N 1
ATOM 752 C CA . PRO A 1 90 ? 4.228 -12.090 -13.593 1.00 91.06 90 PRO A CA 1
ATOM 753 C C . PRO A 1 90 ? 3.763 -11.654 -12.189 1.00 91.06 90 PRO A C 1
ATOM 755 O O . PRO A 1 90 ? 3.565 -10.454 -11.978 1.00 91.06 90 PRO A O 1
ATOM 758 N N . PRO A 1 91 ? 3.514 -12.617 -11.286 1.00 92.44 91 PRO A N 1
ATOM 759 C CA . PRO A 1 91 ? 3.021 -12.320 -9.951 1.00 92.44 91 PRO A CA 1
ATOM 760 C C . PRO A 1 91 ? 4.063 -11.552 -9.138 1.00 92.44 91 PRO A C 1
ATOM 762 O O . PRO A 1 91 ? 5.261 -11.764 -9.299 1.00 92.44 91 PRO A O 1
ATOM 765 N N . PHE A 1 92 ? 3.571 -10.702 -8.245 1.00 93.31 92 PHE A N 1
ATOM 766 C CA . PHE A 1 92 ? 4.356 -9.975 -7.249 1.00 93.31 92 PHE A CA 1
ATOM 767 C C . PHE A 1 92 ? 4.032 -10.497 -5.847 1.00 93.31 92 PHE A C 1
ATOM 769 O O . PHE A 1 92 ? 2.983 -11.106 -5.650 1.00 93.31 92 PHE A O 1
ATOM 776 N N . ALA A 1 93 ? 4.872 -10.198 -4.859 1.00 89.62 93 ALA A N 1
ATOM 777 C CA . ALA A 1 93 ? 4.619 -10.456 -3.442 1.00 89.62 93 ALA A CA 1
ATOM 778 C C . ALA A 1 93 ? 4.833 -9.189 -2.599 1.00 89.62 93 ALA A C 1
ATOM 780 O O . ALA A 1 93 ? 5.466 -8.230 -3.031 1.00 89.62 93 ALA A O 1
ATOM 781 N N . ILE A 1 94 ? 4.319 -9.176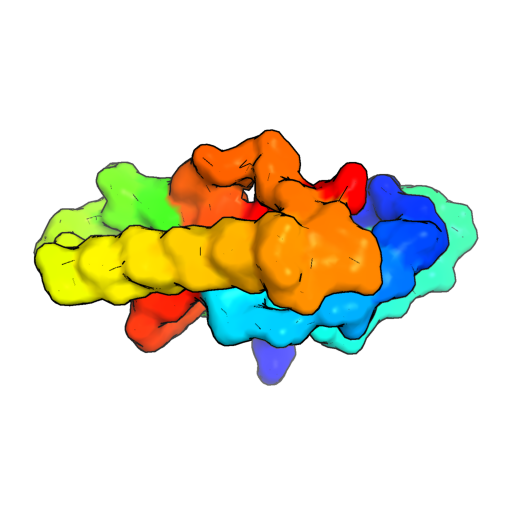 -1.370 1.00 85.88 94 ILE A N 1
ATOM 782 C CA . ILE A 1 94 ? 4.699 -8.164 -0.372 1.00 85.88 94 ILE A CA 1
ATOM 783 C C . ILE A 1 94 ? 5.880 -8.735 0.409 1.00 85.88 94 ILE A C 1
ATOM 785 O O . ILE A 1 94 ? 5.744 -9.811 0.990 1.00 85.88 94 ILE A O 1
ATOM 789 N N . SER A 1 95 ? 7.016 -8.030 0.417 1.00 84.81 95 SER A N 1
ATOM 790 C CA . SER A 1 95 ? 8.256 -8.509 1.050 1.00 84.81 95 SER A CA 1
ATOM 791 C C . SER A 1 95 ? 8.055 -8.762 2.540 1.00 84.81 95 SER A C 1
ATOM 793 O O . SER A 1 95 ? 8.326 -9.847 3.053 1.00 84.81 95 SER A O 1
ATOM 795 N N . GLU A 1 96 ? 7.493 -7.765 3.225 1.00 83.88 96 GLU A N 1
ATOM 796 C CA . GLU A 1 96 ? 7.141 -7.854 4.631 1.00 83.88 96 GLU A CA 1
ATOM 797 C C . GLU A 1 96 ? 5.763 -7.239 4.874 1.00 83.88 96 GLU A C 1
ATOM 799 O O . GLU A 1 96 ? 5.588 -6.019 4.904 1.00 83.88 96 GLU A O 1
ATOM 804 N N . LEU A 1 97 ? 4.759 -8.091 5.092 1.00 89.19 97 LEU A N 1
ATOM 805 C CA . LEU A 1 97 ? 3.434 -7.629 5.491 1.00 89.19 97 LEU A CA 1
ATOM 806 C C . LEU A 1 97 ? 3.418 -7.327 6.996 1.00 89.19 97 LEU A C 1
ATOM 808 O O . LEU A 1 97 ? 3.171 -8.205 7.825 1.00 89.19 97 LEU A O 1
ATOM 812 N N . LYS A 1 98 ? 3.692 -6.070 7.347 1.00 91.62 98 LYS A N 1
ATOM 813 C CA . LYS A 1 98 ? 3.722 -5.544 8.716 1.00 91.62 98 LYS A CA 1
ATOM 814 C C . LYS A 1 98 ? 2.829 -4.307 8.808 1.00 91.62 98 LYS A C 1
ATOM 816 O O . LYS A 1 98 ? 2.524 -3.656 7.816 1.00 91.62 98 LYS A O 1
ATOM 821 N N . ALA A 1 99 ? 2.402 -3.938 10.014 1.00 91.38 99 ALA A N 1
ATOM 822 C CA . ALA A 1 99 ? 1.514 -2.784 10.185 1.00 91.38 99 ALA A CA 1
ATOM 823 C C . ALA A 1 99 ? 2.162 -1.442 9.766 1.00 91.38 99 ALA A C 1
ATOM 825 O O . ALA A 1 99 ? 1.456 -0.494 9.444 1.00 91.38 99 ALA A O 1
ATOM 826 N N . ASN A 1 100 ? 3.493 -1.347 9.751 1.00 90.62 100 ASN A N 1
ATOM 827 C CA . ASN A 1 100 ? 4.225 -0.162 9.292 1.00 90.62 100 ASN A CA 1
ATOM 828 C C . ASN A 1 100 ? 4.381 -0.094 7.760 1.00 90.62 100 ASN A C 1
ATOM 830 O O . ASN A 1 100 ? 4.639 0.987 7.242 1.00 90.62 100 ASN A O 1
ATOM 834 N N . SER A 1 101 ? 4.202 -1.209 7.040 1.00 90.75 101 SER A N 1
ATOM 835 C CA . SER A 1 101 ? 4.189 -1.252 5.571 1.00 90.75 101 SER A CA 1
ATOM 836 C C . SER A 1 101 ? 2.785 -1.085 4.983 1.00 90.75 101 SER A C 1
ATOM 838 O O . SER A 1 101 ? 2.609 -1.105 3.769 1.00 90.75 101 SER A O 1
ATOM 840 N N . VAL A 1 102 ? 1.766 -0.879 5.822 1.00 93.62 102 VAL A N 1
ATOM 841 C CA . VAL A 1 102 ? 0.403 -0.565 5.382 1.00 93.62 102 VAL A CA 1
ATOM 842 C C . VAL A 1 102 ? 0.071 0.864 5.778 1.00 93.62 102 VAL A C 1
ATOM 844 O O . VAL A 1 102 ? -0.089 1.171 6.957 1.00 93.62 102 VAL A O 1
ATOM 847 N N . TYR A 1 103 ? -0.077 1.730 4.783 1.00 93.25 103 TYR A N 1
ATOM 848 C CA . TYR A 1 103 ? -0.558 3.092 4.970 1.00 93.25 103 TYR A CA 1
ATOM 849 C C . TYR A 1 103 ? -2.080 3.145 4.932 1.00 93.25 103 TYR A C 1
ATOM 851 O O . TYR A 1 103 ? -2.737 2.271 4.362 1.00 93.25 103 TYR A O 1
ATOM 859 N N . VAL A 1 104 ? -2.650 4.178 5.539 1.00 92.56 104 VAL A N 1
ATOM 860 C CA . VAL A 1 104 ? -4.092 4.379 5.627 1.00 92.56 104 VAL A CA 1
ATOM 861 C C . VAL A 1 104 ? -4.419 5.746 5.033 1.00 92.56 104 VAL A C 1
ATOM 863 O O . VAL A 1 104 ? -3.775 6.749 5.332 1.00 92.56 104 VAL A O 1
ATOM 866 N N . THR A 1 105 ? -5.403 5.795 4.144 1.00 92.44 105 THR A N 1
ATOM 867 C CA . THR A 1 105 ? -5.952 7.051 3.617 1.00 92.44 105 THR A CA 1
ATOM 868 C C . THR A 1 105 ? -6.957 7.665 4.600 1.00 92.44 105 THR A C 1
ATOM 870 O O . THR A 1 105 ? -7.394 7.020 5.557 1.00 92.44 105 THR A O 1
ATOM 873 N N . GLU A 1 106 ? -7.384 8.905 4.358 1.00 90.56 106 GLU A N 1
ATOM 874 C CA . GLU A 1 106 ? -8.437 9.567 5.151 1.00 90.56 106 GLU A CA 1
ATOM 875 C C . GLU A 1 106 ? -9.742 8.764 5.231 1.00 90.56 106 GLU A C 1
ATOM 877 O O . GLU A 1 106 ? -10.390 8.718 6.276 1.00 90.56 106 GLU A O 1
ATOM 882 N N . ASP A 1 107 ? -10.109 8.062 4.157 1.00 91.94 107 ASP A N 1
ATOM 883 C CA . ASP A 1 107 ? -11.308 7.226 4.121 1.00 91.94 107 ASP A CA 1
ATOM 884 C C . ASP A 1 107 ? -11.097 5.823 4.728 1.00 91.94 107 ASP A C 1
ATOM 886 O O . ASP A 1 107 ? -11.981 4.969 4.634 1.00 91.94 107 ASP A O 1
ATOM 890 N N . PHE A 1 108 ? -9.957 5.569 5.379 1.00 91.94 108 PHE A N 1
ATOM 891 C CA . PHE A 1 108 ? -9.572 4.274 5.956 1.00 91.94 108 PHE A CA 1
ATOM 892 C C . PHE A 1 108 ? -9.431 3.151 4.918 1.00 91.94 108 PHE A C 1
ATOM 894 O O . PHE A 1 108 ? -9.729 1.985 5.193 1.00 91.94 108 PHE A O 1
ATOM 901 N N . THR A 1 109 ? -8.982 3.488 3.709 1.00 94.94 109 THR A N 1
ATOM 902 C CA . THR A 1 109 ? -8.572 2.502 2.707 1.00 94.94 109 THR A CA 1
ATOM 903 C C . THR A 1 109 ? -7.096 2.150 2.922 1.00 94.94 109 THR A C 1
ATOM 905 O O . THR A 1 109 ? -6.253 3.049 2.963 1.00 94.94 109 THR A O 1
ATOM 908 N N . PRO A 1 110 ? -6.747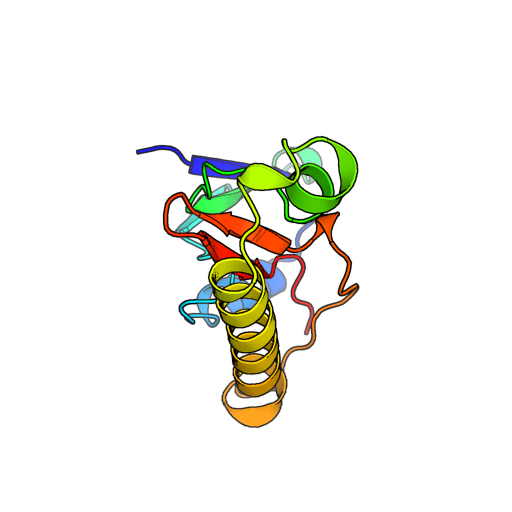 0.859 3.085 1.00 95.44 110 PRO A N 1
ATOM 909 C CA . PRO A 1 110 ? -5.358 0.461 3.265 1.00 95.44 110 PRO A CA 1
ATOM 910 C C . PRO A 1 110 ? -4.603 0.535 1.938 1.00 95.44 110 PRO A C 1
ATOM 912 O O . PRO A 1 110 ? -5.140 0.163 0.891 1.00 95.44 110 PRO A O 1
ATOM 915 N N . LYS A 1 111 ? -3.344 0.956 2.005 1.00 95.06 111 LYS A N 1
ATOM 916 C CA . LYS A 1 111 ? -2.376 0.997 0.910 1.00 95.06 111 LYS A CA 1
ATOM 917 C C . LYS A 1 111 ? -1.160 0.184 1.333 1.00 95.06 111 LYS A C 1
ATOM 919 O O . LYS A 1 111 ? -0.346 0.657 2.124 1.00 95.06 111 LYS A O 1
ATOM 924 N N . ALA A 1 112 ? -1.072 -1.050 0.849 1.00 92.56 112 ALA A N 1
ATOM 925 C CA . ALA A 1 112 ? 0.119 -1.862 1.047 1.00 92.56 112 ALA A CA 1
ATOM 926 C C . ALA A 1 112 ? 1.288 -1.269 0.249 1.00 92.56 112 ALA A C 1
ATOM 928 O O . ALA A 1 112 ? 1.152 -0.957 -0.939 1.00 92.56 112 ALA A O 1
ATOM 929 N N . ASP A 1 113 ? 2.403 -1.103 0.943 1.00 83.25 113 ASP A N 1
ATOM 930 C CA . ASP A 1 113 ? 3.693 -0.664 0.431 1.00 83.25 113 ASP A CA 1
ATOM 931 C C . ASP A 1 113 ? 4.672 -1.855 0.386 1.00 83.25 113 ASP A C 1
ATOM 933 O O . ASP A 1 113 ? 4.343 -2.959 0.823 1.00 83.25 113 ASP A O 1
ATOM 937 N N . ASP A 1 114 ? 5.875 -1.628 -0.137 1.00 78.19 114 ASP A N 1
ATOM 938 C CA . ASP A 1 114 ? 6.988 -2.590 -0.154 1.00 78.19 114 ASP A CA 1
ATOM 939 C C . ASP A 1 114 ? 6.702 -3.898 -0.922 1.00 78.19 114 ASP A C 1
ATOM 941 O O . ASP A 1 114 ? 6.912 -5.027 -0.461 1.00 78.19 114 ASP A O 1
ATOM 945 N N . VAL A 1 115 ? 6.197 -3.722 -2.144 1.00 75.12 115 VAL A N 1
ATOM 946 C CA . VAL A 1 115 ? 5.986 -4.809 -3.102 1.00 75.12 115 VAL A CA 1
ATOM 947 C C . VAL A 1 115 ? 7.320 -5.213 -3.738 1.00 75.12 115 VAL A C 1
ATOM 949 O O . VAL A 1 115 ? 8.118 -4.367 -4.151 1.00 75.12 115 VAL A O 1
ATOM 952 N N . VAL A 1 116 ? 7.545 -6.519 -3.844 1.00 74.69 116 VAL A N 1
ATOM 953 C CA . VAL A 1 116 ? 8.706 -7.135 -4.490 1.00 74.69 116 VAL A CA 1
ATOM 954 C C . VAL A 1 116 ? 8.262 -8.089 -5.588 1.00 74.69 116 VAL A C 1
ATOM 956 O O . VAL A 1 116 ? 7.179 -8.672 -5.527 1.00 74.69 116 VAL A O 1
ATOM 959 N N . TYR A 1 117 ? 9.102 -8.191 -6.612 1.00 63.78 117 TYR A N 1
ATOM 960 C CA . TYR A 1 117 ? 8.987 -9.192 -7.664 1.00 63.78 117 TYR A CA 1
ATOM 961 C C . TYR A 1 117 ? 9.538 -10.529 -7.163 1.00 63.78 117 TYR A C 1
ATOM 963 O O . TYR A 1 117 ? 10.646 -10.506 -6.578 1.00 63.78 117 TYR A O 1
#

Secondary structure (DSSP, 8-state):
--EEEEE----HHHHHHHHH---TTB--EEEEE--SSGGG-EEEEE--TT-BHHHHHHTS-GGGS-HHHHHHHHHHHHHHHHIIIIISSS--EES---TTSEEE-TT--EEE--EE-

InterPro domains:
  IPR000719 Protein kinase domain [PS50011] (1-117)
  IPR001245 Serine-threonine/tyrosine-protein kinase, catalytic domain [PF07714] (18-87)
  IPR011009 Protein kinase-like domain superfamily [SSF56112] (14-112)

pLDDT: mean 85.56, std 11.54, range [46.53, 98.25]

Foldseek 3Di:
DDKDKDQDLDDPVVLVVLCQDDDQQAFHWDDWDDDPDSRPTITITDDAPQAFQVCCVPPNPVVVCDPVLVVQAVVLVVVSQCCQPPVDVVHKHAPDDDRNQWGAHPVSRTHGHRIGD

Sequence (117 aa):
MDLRFLSYHYSPLKVIDMARLNHENIAKFLDYCRESDLFSRILVFEYASNGTLYEHLHYGEAAQFSWLRRMKIAIGIAKSLRYLHTESRPPFAISELKANSVYVTEDFTPKADDVVY

Organism: Triticum aestivum (NCBI:txid4565)